Protein AF-A0A934IT32-F1 (afdb_monomer_lite)

InterPro domains:
  IPR048667 Imm-5-like [PF21805] (2-86)

pLDDT: mean 96.26, std 6.14, range [46.22, 98.81]

Structure (mmCIF, N/CA/C/O backbone):
data_AF-A0A934IT32-F1
#
_entry.id   AF-A0A934IT32-F1
#
loop_
_atom_site.group_PDB
_atom_site.id
_atom_site.type_symbol
_atom_site.label_atom_id
_atom_site.label_alt_id
_atom_site.label_comp_id
_atom_site.label_asym_id
_atom_site.label_entity_id
_atom_site.label_seq_id
_atom_site.pdbx_PDB_ins_code
_atom_site.Cartn_x
_atom_site.Cartn_y
_atom_site.Cartn_z
_atom_site.occupancy
_atom_site.B_iso_or_equiv
_atom_site.auth_seq_id
_atom_site.auth_comp_id
_atom_site.auth_asym_id
_atom_site.auth_atom_id
_atom_site.pdbx_PDB_model_num
ATOM 1 N N . MET A 1 1 ? -2.603 -2.731 -13.602 1.00 94.94 1 MET A N 1
ATOM 2 C CA . MET A 1 1 ? -3.110 -2.360 -12.259 1.00 94.94 1 MET A CA 1
ATOM 3 C C . MET A 1 1 ? -4.012 -3.410 -11.607 1.00 94.94 1 MET A C 1
ATOM 5 O O . MET A 1 1 ? -3.760 -3.710 -10.454 1.00 94.94 1 MET A O 1
ATOM 9 N N . ARG A 1 2 ? -5.016 -4.012 -12.273 1.00 97.19 2 ARG A N 1
ATOM 10 C CA . ARG A 1 2 ? -5.975 -4.937 -11.609 1.00 97.19 2 ARG A CA 1
ATOM 11 C C . ARG A 1 2 ? -5.333 -6.125 -10.864 1.00 97.19 2 ARG A C 1
ATOM 13 O O . ARG A 1 2 ? -5.614 -6.308 -9.687 1.00 97.19 2 ARG A O 1
ATOM 20 N N . ARG A 1 3 ? -4.415 -6.876 -11.496 1.00 98.06 3 ARG A N 1
ATOM 21 C CA . ARG A 1 3 ? -3.697 -7.978 -10.812 1.00 98.06 3 ARG A CA 1
ATOM 22 C C . ARG A 1 3 ? -2.866 -7.498 -9.619 1.00 98.06 3 ARG A C 1
ATOM 24 O O . ARG A 1 3 ? -2.854 -8.148 -8.582 1.00 98.06 3 ARG A O 1
ATOM 31 N N . VAL A 1 4 ? -2.235 -6.330 -9.749 1.00 98.25 4 VAL A N 1
ATOM 32 C CA . VAL A 1 4 ? -1.476 -5.698 -8.657 1.00 98.25 4 VAL A CA 1
ATOM 33 C C . VAL A 1 4 ? -2.399 -5.300 -7.506 1.00 98.25 4 VAL A C 1
ATOM 35 O O . VAL A 1 4 ? -2.041 -5.497 -6.355 1.00 98.25 4 VAL A O 1
ATOM 38 N N . ALA A 1 5 ? -3.602 -4.800 -7.797 1.00 98.25 5 ALA A N 1
ATOM 39 C CA . ALA A 1 5 ? -4.588 -4.469 -6.772 1.00 98.25 5 ALA A CA 1
ATOM 40 C C . ALA A 1 5 ? -5.079 -5.716 -6.015 1.00 98.25 5 ALA A C 1
ATOM 42 O O . ALA A 1 5 ? -5.231 -5.655 -4.799 1.00 98.25 5 ALA A O 1
ATOM 43 N N . LEU A 1 6 ? -5.265 -6.856 -6.698 1.00 98.56 6 LEU A N 1
ATOM 44 C CA . LEU A 1 6 ? -5.623 -8.122 -6.043 1.00 98.56 6 LEU A CA 1
ATOM 45 C C . LEU A 1 6 ? -4.523 -8.597 -5.093 1.00 98.56 6 LEU A C 1
ATOM 47 O O . LEU A 1 6 ? -4.798 -8.929 -3.941 1.00 98.56 6 LEU A O 1
ATOM 51 N N . TRP A 1 7 ? -3.285 -8.601 -5.590 1.00 98.50 7 TRP A N 1
ATOM 52 C CA . TRP A 1 7 ? -2.096 -8.940 -4.817 1.00 98.50 7 TRP A CA 1
ATOM 53 C C . TRP A 1 7 ? -1.968 -8.025 -3.591 1.00 98.50 7 TRP A C 1
ATOM 55 O O . TRP A 1 7 ? -1.960 -8.502 -2.459 1.00 98.50 7 TRP A O 1
ATOM 65 N N . ALA A 1 8 ? -2.022 -6.706 -3.793 1.00 98.56 8 ALA A N 1
ATOM 66 C CA . ALA A 1 8 ? -1.988 -5.705 -2.729 1.00 98.56 8 ALA A CA 1
ATOM 67 C C . ALA A 1 8 ? -3.094 -5.915 -1.682 1.00 98.56 8 ALA A C 1
ATOM 69 O O . ALA A 1 8 ? -2.822 -5.857 -0.482 1.00 98.56 8 ALA A O 1
ATOM 70 N N . ALA A 1 9 ? -4.323 -6.211 -2.118 1.00 98.62 9 ALA A N 1
ATOM 71 C CA . ALA A 1 9 ? -5.451 -6.461 -1.226 1.00 98.62 9 ALA A CA 1
ATOM 72 C C . ALA A 1 9 ? -5.224 -7.689 -0.336 1.00 98.62 9 ALA A C 1
ATOM 74 O O . ALA A 1 9 ? -5.620 -7.669 0.829 1.00 98.62 9 ALA A O 1
ATOM 75 N N . GLY A 1 10 ? -4.565 -8.734 -0.848 1.00 98.44 10 GLY A N 1
ATOM 76 C CA . GLY A 1 10 ? -4.188 -9.914 -0.067 1.00 98.44 10 GLY A CA 1
ATOM 77 C C . GLY A 1 10 ? -3.264 -9.584 1.108 1.00 98.44 10 GLY A C 1
ATOM 78 O O . GLY A 1 10 ? -3.454 -10.117 2.200 1.00 98.44 10 GLY A O 1
ATOM 79 N N . TYR A 1 11 ? -2.313 -8.668 0.915 1.00 98.62 11 TYR A N 1
ATOM 80 C CA . TYR A 1 11 ? -1.380 -8.235 1.959 1.00 98.62 11 TYR A CA 1
ATOM 81 C C . TYR A 1 11 ? -1.991 -7.207 2.912 1.00 98.62 11 TYR A C 1
ATOM 83 O O . TYR A 1 11 ? -1.907 -7.370 4.129 1.00 98.62 11 TYR A O 1
ATOM 91 N N . ALA A 1 12 ? -2.669 -6.187 2.384 1.00 98.62 12 ALA A N 1
ATOM 92 C CA . ALA A 1 12 ? -3.312 -5.168 3.206 1.00 98.62 12 ALA A CA 1
ATOM 93 C C . ALA A 1 12 ? -4.414 -5.755 4.106 1.00 98.62 12 ALA A C 1
ATOM 95 O O . ALA A 1 12 ? -4.546 -5.336 5.256 1.00 98.62 12 ALA A O 1
ATOM 96 N N . ALA A 1 13 ? -5.153 -6.768 3.634 1.00 98.62 13 ALA A N 1
ATOM 97 C CA . ALA A 1 13 ? -6.167 -7.456 4.434 1.00 98.62 13 ALA A CA 1
ATOM 98 C C . ALA A 1 13 ? -5.597 -8.081 5.718 1.00 98.62 13 ALA A C 1
ATOM 100 O O . ALA A 1 13 ? -6.255 -8.042 6.755 1.00 98.62 13 ALA A O 1
ATOM 101 N N . ARG A 1 14 ? -4.360 -8.599 5.687 1.00 98.50 14 ARG A N 1
ATOM 102 C CA . ARG A 1 14 ? -3.703 -9.195 6.867 1.00 98.50 14 ARG A CA 1
ATOM 103 C C . ARG A 1 14 ? -3.435 -8.162 7.963 1.00 98.50 14 ARG A C 1
ATOM 105 O O . ARG A 1 14 ? -3.422 -8.511 9.138 1.00 98.50 14 ARG A O 1
ATOM 112 N N . ALA A 1 15 ? -3.245 -6.898 7.586 1.00 98.38 15 ALA A N 1
ATOM 113 C CA . ALA A 1 15 ? -3.005 -5.799 8.514 1.00 98.38 15 ALA A CA 1
ATOM 114 C C . ALA A 1 15 ? -4.298 -5.156 9.052 1.00 98.38 15 ALA A C 1
ATOM 116 O O . ALA A 1 15 ? -4.236 -4.461 10.065 1.00 98.38 15 ALA A O 1
ATOM 117 N N . LEU A 1 16 ? -5.468 -5.393 8.440 1.00 98.44 16 LEU A N 1
ATOM 118 C CA . LEU A 1 16 ? -6.741 -4.797 8.882 1.00 98.44 16 LEU A CA 1
ATOM 119 C C . LEU A 1 16 ? -7.046 -5.017 10.374 1.00 98.44 16 LEU A C 1
ATOM 121 O O . LEU A 1 16 ? -7.373 -4.030 11.037 1.00 98.44 16 LEU A O 1
ATOM 125 N N . PRO A 1 17 ? -6.859 -6.223 10.956 1.00 98.38 17 PRO A N 1
ATOM 126 C CA . PRO A 1 17 ? -7.131 -6.437 12.376 1.00 98.38 17 PRO A CA 1
ATOM 127 C C . PRO A 1 17 ? -6.320 -5.522 13.303 1.00 98.38 17 PRO A C 1
ATOM 129 O O . PRO A 1 17 ? -6.757 -5.244 14.415 1.00 98.38 17 PRO A O 1
ATOM 132 N N . VAL A 1 18 ? -5.144 -5.044 12.874 1.00 98.12 18 VAL A N 1
ATOM 133 C CA . VAL A 1 18 ? -4.323 -4.103 13.655 1.00 98.12 18 VAL A CA 1
ATOM 134 C C . VAL A 1 18 ? -5.049 -2.774 13.840 1.00 98.12 18 VAL A C 1
ATOM 136 O O . VAL A 1 18 ? -5.103 -2.261 14.955 1.00 98.12 18 VAL A O 1
ATOM 139 N N . PHE A 1 19 ? -5.642 -2.245 12.768 1.00 98.31 19 PHE A N 1
ATOM 140 C CA . PHE A 1 19 ? -6.422 -1.012 12.825 1.00 98.31 19 PHE A CA 1
ATOM 141 C C . PHE A 1 19 ? -7.772 -1.228 13.522 1.00 98.31 19 PHE A C 1
ATOM 143 O O . PHE A 1 19 ? -8.149 -0.460 14.405 1.00 98.31 19 PHE A O 1
ATOM 150 N N . GLU A 1 20 ? -8.487 -2.297 13.166 1.00 97.56 20 GLU A N 1
ATOM 151 C CA . GLU A 1 20 ? -9.854 -2.554 13.638 1.00 97.56 20 GLU A CA 1
ATOM 152 C C . GLU A 1 20 ? -9.937 -2.789 15.152 1.00 97.56 20 GLU A C 1
ATOM 154 O O . GLU A 1 20 ? -10.936 -2.431 15.769 1.00 97.56 20 GLU A O 1
ATOM 159 N N . ARG A 1 21 ? -8.879 -3.316 15.785 1.00 96.19 21 ARG A N 1
ATOM 160 C CA . ARG A 1 21 ? -8.814 -3.423 17.254 1.00 96.19 21 ARG A CA 1
ATOM 161 C C . ARG A 1 21 ? -8.818 -2.067 17.960 1.00 96.19 21 ARG A C 1
ATOM 163 O O . ARG A 1 21 ? -9.294 -1.980 19.085 1.00 96.19 21 ARG A O 1
ATOM 170 N N . GLN A 1 22 ? -8.276 -1.031 17.326 1.00 94.06 22 GLN A N 1
ATOM 171 C CA . GLN A 1 22 ? -8.177 0.313 17.906 1.00 94.06 22 GLN A CA 1
ATOM 172 C C . GLN A 1 22 ? -9.341 1.214 17.489 1.00 94.06 22 GLN A C 1
ATOM 174 O O . GLN A 1 22 ? -9.751 2.089 18.248 1.00 94.06 22 GLN A O 1
ATOM 179 N N . HIS A 1 23 ? -9.889 0.983 16.295 1.00 93.62 23 HIS A N 1
ATOM 180 C CA . HIS A 1 23 ? -10.990 1.755 15.721 1.00 93.62 23 HIS A CA 1
ATOM 181 C C . HIS A 1 23 ? -12.071 0.846 15.123 1.00 93.62 23 HIS A C 1
ATOM 183 O O . HIS A 1 23 ? -12.312 0.892 13.916 1.00 93.62 23 HIS A O 1
ATOM 189 N N . PRO A 1 24 ? -12.773 0.043 15.939 1.00 93.19 24 PRO A N 1
ATOM 190 C CA . PRO A 1 24 ? -13.761 -0.912 15.431 1.00 93.19 24 PRO A CA 1
ATOM 191 C C . PRO A 1 24 ? -14.943 -0.247 14.704 1.00 93.19 24 PRO A C 1
ATOM 193 O O . PRO A 1 24 ? -15.616 -0.895 13.909 1.00 93.19 24 PRO A O 1
ATOM 196 N N . GLY A 1 25 ? -15.200 1.041 14.965 1.00 94.88 25 GLY A N 1
ATOM 197 C CA . GLY A 1 25 ? -16.273 1.817 14.336 1.00 94.88 25 GLY A CA 1
ATOM 198 C C . GLY A 1 25 ? -15.884 2.587 13.069 1.00 94.88 25 GLY A C 1
ATOM 199 O O . GLY A 1 25 ? -16.751 3.239 12.494 1.00 94.88 25 GLY A O 1
ATOM 200 N N . ASP A 1 26 ? -14.616 2.563 12.639 1.00 97.19 26 ASP A N 1
ATOM 201 C CA . ASP A 1 26 ? -14.182 3.225 11.399 1.00 97.19 26 ASP A CA 1
ATOM 202 C C . ASP A 1 26 ? -13.968 2.176 10.291 1.00 97.19 26 ASP A C 1
ATOM 204 O O . ASP A 1 26 ? -12.953 1.473 10.298 1.00 97.19 26 ASP A O 1
ATOM 208 N N . PRO A 1 27 ? -14.898 2.048 9.323 1.00 97.50 27 PRO A N 1
ATOM 209 C CA . PRO A 1 27 ? -14.790 1.052 8.2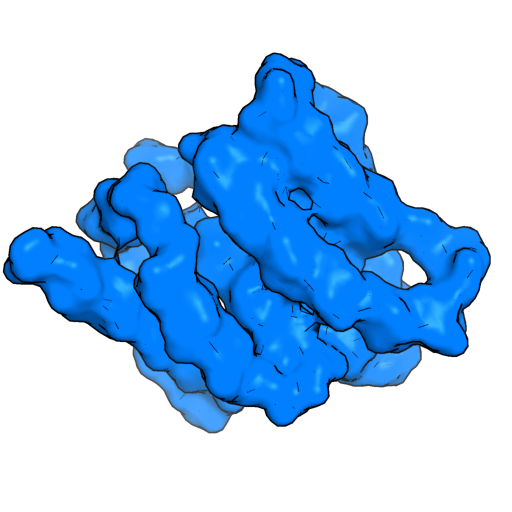61 1.00 97.50 27 PRO A CA 1
ATOM 210 C C . PRO A 1 27 ? -13.797 1.453 7.160 1.00 97.50 27 PRO A C 1
ATOM 212 O O . PRO A 1 27 ? -13.512 0.642 6.281 1.00 97.50 27 PRO A O 1
ATOM 215 N N . GLY A 1 28 ? -13.239 2.672 7.190 1.00 98.12 28 GLY A N 1
ATOM 216 C CA . GLY A 1 28 ? -12.482 3.259 6.083 1.00 98.12 28 GLY A CA 1
ATOM 217 C C . GLY A 1 28 ? -11.383 2.355 5.504 1.00 98.12 28 GLY A C 1
ATOM 218 O O . GLY A 1 28 ? -11.347 2.167 4.286 1.00 98.12 28 GLY A O 1
ATOM 219 N N . PRO A 1 29 ? -10.493 1.761 6.323 1.00 98.62 29 PRO A N 1
ATOM 220 C CA . PRO A 1 29 ? -9.486 0.823 5.827 1.00 98.62 29 PRO A CA 1
ATOM 221 C C . PRO A 1 29 ? -10.077 -0.451 5.211 1.00 98.62 29 PRO A C 1
ATOM 223 O O . PRO A 1 29 ? -9.631 -0.873 4.143 1.00 98.62 29 PRO A O 1
ATOM 226 N N . ARG A 1 30 ? -11.100 -1.050 5.830 1.00 98.69 30 ARG A N 1
ATOM 227 C CA . ARG A 1 30 ? -11.755 -2.252 5.293 1.00 98.69 30 ARG A CA 1
ATOM 228 C C . ARG A 1 30 ? -12.418 -1.958 3.947 1.00 98.69 30 ARG A C 1
ATOM 230 O O . ARG A 1 30 ? -12.230 -2.718 2.997 1.00 98.69 30 ARG A O 1
ATOM 237 N N . ASP A 1 31 ? -13.101 -0.823 3.844 1.00 98.62 31 ASP A N 1
ATOM 238 C CA . ASP A 1 31 ? -13.752 -0.368 2.617 1.00 98.62 31 ASP A CA 1
ATOM 239 C C . ASP A 1 31 ? -12.736 -0.101 1.500 1.00 98.62 31 ASP A C 1
ATOM 241 O O . ASP A 1 31 ? -12.986 -0.436 0.344 1.00 98.62 31 ASP A O 1
ATOM 245 N N . ALA A 1 32 ? -11.557 0.447 1.818 1.00 98.75 32 ALA A N 1
ATOM 246 C CA . ALA A 1 32 ? -10.494 0.652 0.832 1.00 98.75 32 ALA A CA 1
ATOM 247 C C . ALA A 1 32 ? -9.927 -0.667 0.286 1.00 98.75 32 ALA A C 1
ATOM 249 O O . ALA A 1 32 ? -9.722 -0.787 -0.925 1.00 98.75 32 ALA A O 1
ATOM 250 N N . VAL A 1 33 ? -9.717 -1.673 1.144 1.00 98.81 33 VAL A N 1
ATOM 251 C CA . VAL A 1 33 ? -9.298 -3.015 0.702 1.00 98.81 33 VAL A CA 1
ATOM 252 C C . VAL A 1 33 ? -10.386 -3.663 -0.158 1.00 98.81 33 VAL A C 1
ATOM 254 O O . VAL A 1 33 ? -10.081 -4.202 -1.224 1.00 98.81 33 VAL A O 1
ATOM 257 N N . ALA A 1 34 ? -11.652 -3.572 0.259 1.00 98.62 34 ALA A N 1
ATOM 258 C CA . ALA A 1 34 ? -12.785 -4.102 -0.496 1.00 98.62 34 ALA A CA 1
ATOM 259 C C . ALA A 1 34 ? -12.932 -3.422 -1.867 1.00 98.62 34 ALA A C 1
ATOM 261 O O . ALA A 1 34 ? -13.079 -4.103 -2.880 1.00 98.62 34 ALA A O 1
ATOM 262 N N . ALA A 1 35 ? -12.806 -2.096 -1.931 1.00 98.50 35 ALA A N 1
ATOM 263 C CA . ALA A 1 35 ? -12.853 -1.346 -3.182 1.00 98.50 35 ALA A CA 1
ATOM 264 C C . ALA A 1 35 ? -11.683 -1.705 -4.113 1.00 98.50 35 ALA A C 1
ATOM 266 O O . ALA A 1 35 ? -11.876 -1.865 -5.318 1.00 98.50 35 ALA A O 1
ATOM 267 N N . GLY A 1 36 ? -10.476 -1.889 -3.568 1.00 98.25 36 GLY A N 1
ATOM 268 C CA . GLY A 1 36 ? -9.323 -2.368 -4.332 1.00 98.25 36 GLY A CA 1
ATOM 269 C C . GLY A 1 36 ? -9.532 -3.772 -4.909 1.00 98.25 36 GLY A C 1
ATOM 270 O O . GLY A 1 36 ? -9.200 -4.012 -6.071 1.00 98.25 36 GLY A O 1
ATOM 271 N N . ARG A 1 37 ? -10.152 -4.679 -4.142 1.00 98.31 37 ARG A N 1
ATOM 272 C CA . ARG A 1 37 ? -10.545 -6.015 -4.614 1.00 98.31 37 ARG A CA 1
ATOM 273 C C . ARG A 1 37 ? -11.622 -5.948 -5.700 1.00 98.31 37 ARG A C 1
ATOM 275 O O . ARG A 1 37 ? -11.443 -6.559 -6.746 1.00 98.31 37 ARG A O 1
ATOM 282 N N . ALA A 1 38 ? -12.664 -5.141 -5.519 1.00 98.38 38 ALA A N 1
ATOM 283 C CA . ALA A 1 38 ? -13.689 -4.937 -6.543 1.00 98.38 38 ALA A CA 1
ATOM 284 C C . ALA A 1 38 ? -13.082 -4.381 -7.845 1.00 98.38 38 ALA A C 1
ATOM 286 O O . ALA A 1 38 ? -13.404 -4.834 -8.946 1.00 98.38 38 ALA A O 1
ATOM 287 N N . PHE A 1 39 ? -12.135 -3.440 -7.739 1.00 98.38 39 PHE A N 1
ATOM 288 C CA . PHE A 1 39 ? -11.356 -2.985 -8.889 1.00 98.38 39 PHE A CA 1
ATOM 289 C C . PHE A 1 39 ? -10.501 -4.109 -9.487 1.00 98.38 39 PHE A C 1
ATOM 291 O O . PHE A 1 39 ? -10.345 -4.172 -10.700 1.00 98.38 39 PHE A O 1
ATOM 298 N N . ALA A 1 40 ? -9.949 -5.033 -8.712 1.00 97.94 40 ALA A N 1
ATOM 299 C CA . ALA A 1 40 ? -9.277 -6.182 -9.307 1.00 97.94 40 ALA A CA 1
ATOM 300 C C . ALA A 1 40 ? -10.237 -7.087 -10.106 1.00 97.94 40 ALA A C 1
ATOM 302 O O . ALA A 1 40 ? -9.858 -7.589 -11.163 1.00 97.94 40 ALA A O 1
ATOM 303 N N . GLU A 1 41 ? -11.476 -7.225 -9.636 1.00 97.50 41 GLU A N 1
ATOM 304 C CA . GLU A 1 41 ? -12.513 -8.120 -10.172 1.00 97.50 41 GLU A CA 1
ATOM 305 C C . GLU A 1 41 ? -13.303 -7.543 -11.359 1.00 97.50 41 GLU A C 1
ATOM 307 O O . GLU A 1 41 ? -14.106 -8.243 -11.966 1.00 97.50 41 GLU A O 1
ATOM 312 N N . GLY A 1 42 ? -13.056 -6.288 -11.745 1.00 96.69 42 GLY A N 1
ATOM 313 C CA . GLY A 1 42 ? -13.632 -5.702 -12.962 1.00 96.69 42 GLY A CA 1
ATOM 314 C C . GLY A 1 42 ? -14.346 -4.372 -12.758 1.00 96.69 42 GLY A C 1
ATOM 315 O O . GLY A 1 42 ? -14.594 -3.679 -13.747 1.00 96.69 42 GLY A O 1
ATOM 316 N N . ALA A 1 43 ? -14.581 -3.950 -11.511 1.00 96.75 43 ALA A N 1
ATOM 317 C CA . ALA A 1 43 ? -15.226 -2.671 -11.222 1.00 96.75 43 ALA A CA 1
ATOM 318 C C . ALA A 1 43 ? -14.472 -1.491 -11.858 1.00 96.75 43 ALA A C 1
ATOM 320 O O . ALA A 1 43 ? -13.253 -1.530 -12.077 1.00 96.75 43 ALA A O 1
ATOM 321 N N . THR A 1 44 ? -15.204 -0.435 -12.193 1.00 94.94 44 THR A N 1
ATOM 322 C CA . THR A 1 44 ? -14.650 0.765 -12.819 1.00 94.94 44 THR A CA 1
ATOM 323 C C . THR A 1 44 ? -13.700 1.508 -11.884 1.00 94.94 44 THR A C 1
ATOM 325 O O . THR A 1 44 ? -13.893 1.563 -10.673 1.00 94.94 44 THR A O 1
ATOM 328 N N . ARG A 1 45 ? -12.654 2.124 -12.450 1.00 95.81 45 ARG A N 1
ATOM 329 C CA . ARG A 1 45 ? -11.836 3.100 -11.719 1.00 95.81 45 ARG A CA 1
ATOM 330 C C . ARG A 1 45 ? -12.629 4.399 -11.608 1.00 95.81 45 ARG A C 1
ATOM 332 O O . ARG A 1 45 ? -12.562 5.233 -12.510 1.00 95.81 45 ARG A O 1
ATOM 339 N N . ASP A 1 46 ? -13.379 4.550 -10.526 1.00 94.69 46 ASP A N 1
ATOM 340 C CA . ASP A 1 46 ? -14.334 5.641 -10.353 1.00 94.69 46 ASP A CA 1
ATOM 341 C C . ASP A 1 46 ? -14.188 6.391 -9.017 1.00 94.69 46 ASP A C 1
ATOM 343 O O . ASP A 1 46 ? -13.276 6.173 -8.209 1.00 94.69 46 ASP A O 1
ATOM 347 N N . LYS A 1 47 ? -15.119 7.325 -8.795 1.00 94.56 47 LYS A N 1
ATOM 348 C CA . LYS A 1 47 ? -15.183 8.142 -7.585 1.00 94.56 47 LYS A CA 1
ATOM 349 C C . LYS A 1 47 ? -15.326 7.297 -6.316 1.00 94.56 47 LYS A C 1
ATOM 351 O O . LYS A 1 47 ? -14.773 7.704 -5.299 1.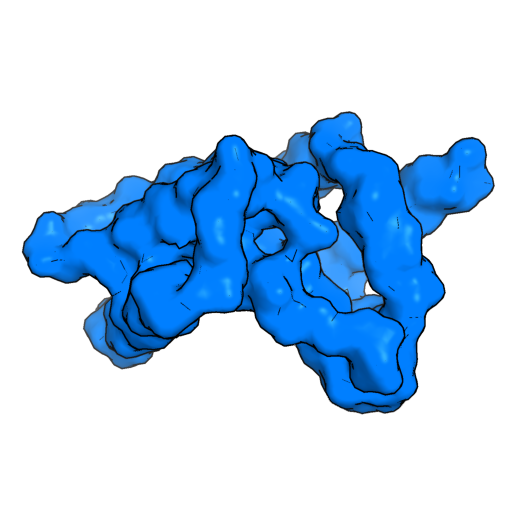00 94.56 47 LYS A O 1
ATOM 356 N N . ALA A 1 48 ? -16.018 6.157 -6.347 1.00 94.50 48 ALA A N 1
ATOM 357 C CA . ALA A 1 48 ? -16.200 5.321 -5.163 1.00 94.50 48 ALA A CA 1
ATOM 358 C C . ALA A 1 48 ? -14.858 4.741 -4.699 1.00 94.50 48 ALA A C 1
ATOM 360 O O . ALA A 1 48 ? -14.516 4.859 -3.522 1.00 94.50 48 ALA A O 1
ATOM 361 N N . LEU A 1 49 ? -14.039 4.248 -5.635 1.00 97.00 49 LEU A N 1
ATOM 362 C CA . LEU A 1 49 ? -12.681 3.785 -5.333 1.00 97.00 49 LEU A CA 1
ATOM 363 C C . LEU A 1 49 ? -11.815 4.903 -4.730 1.00 97.00 49 LEU A C 1
ATOM 365 O O . LEU A 1 49 ? -11.107 4.690 -3.744 1.00 97.00 49 LEU A O 1
ATOM 369 N N . ARG A 1 50 ? -11.892 6.119 -5.291 1.00 96.75 50 ARG A N 1
ATOM 370 C CA . ARG A 1 50 ? -11.153 7.279 -4.761 1.00 96.75 50 ARG A CA 1
ATOM 371 C C . ARG A 1 50 ? -11.634 7.675 -3.364 1.00 96.75 50 ARG A C 1
ATOM 373 O O . ARG A 1 50 ? -10.817 7.989 -2.500 1.00 96.75 50 ARG A O 1
ATOM 380 N N . THR A 1 51 ? -12.944 7.658 -3.137 1.00 98.00 51 THR A N 1
ATOM 381 C CA . THR A 1 51 ? -13.546 7.958 -1.835 1.00 98.00 51 THR A CA 1
ATOM 382 C C . THR A 1 51 ? -13.105 6.947 -0.781 1.00 98.00 51 THR A C 1
ATOM 384 O O . THR A 1 51 ? -12.742 7.364 0.318 1.00 98.00 51 THR A O 1
ATOM 387 N N . ALA A 1 52 ? -13.059 5.653 -1.111 1.00 98.25 52 ALA A N 1
ATOM 388 C CA . ALA A 1 52 ? -12.585 4.615 -0.198 1.00 98.25 52 ALA A CA 1
ATOM 389 C C . ALA A 1 52 ? -11.104 4.818 0.171 1.00 98.25 52 ALA A C 1
ATOM 391 O O . ALA A 1 52 ? -10.757 4.836 1.352 1.00 98.25 52 ALA A O 1
ATOM 392 N N . ALA A 1 53 ? -10.242 5.100 -0.816 1.00 97.94 53 ALA A N 1
ATOM 393 C CA . ALA A 1 53 ? -8.842 5.450 -0.558 1.00 97.94 53 ALA A CA 1
ATOM 394 C C . ALA A 1 53 ? -8.725 6.650 0.402 1.00 97.94 53 ALA A C 1
ATOM 396 O O . ALA A 1 53 ? -7.970 6.616 1.372 1.00 97.94 53 ALA A O 1
ATOM 397 N N . TRP A 1 54 ? -9.514 7.704 0.177 1.00 98.25 54 TRP A N 1
ATOM 398 C CA . TRP A 1 54 ? -9.496 8.894 1.029 1.00 98.25 54 TRP A CA 1
ATOM 399 C C . TRP A 1 54 ? -10.040 8.638 2.440 1.00 98.25 54 TRP A C 1
ATOM 401 O O . TRP A 1 54 ? -9.549 9.220 3.408 1.00 98.25 54 TRP A O 1
ATOM 411 N N . ALA A 1 55 ? -11.039 7.766 2.588 1.00 98.44 55 ALA A N 1
ATOM 412 C CA . ALA A 1 55 ? -11.528 7.332 3.892 1.00 98.44 55 ALA A CA 1
ATOM 413 C C . ALA A 1 55 ? -10.416 6.635 4.690 1.00 98.44 55 ALA A C 1
ATOM 415 O O . ALA A 1 55 ? -10.132 7.059 5.810 1.00 98.44 55 ALA A O 1
ATOM 416 N N . ALA A 1 56 ? -9.706 5.677 4.086 1.00 98.56 56 ALA A N 1
ATOM 417 C CA . ALA A 1 56 ? -8.553 5.028 4.711 1.00 98.56 56 ALA A CA 1
ATOM 418 C C . ALA A 1 56 ? -7.406 6.010 5.020 1.00 98.56 56 ALA A C 1
ATOM 420 O O . ALA A 1 56 ? -6.771 5.910 6.069 1.00 98.56 56 ALA A O 1
ATOM 421 N N . HIS A 1 57 ? -7.166 7.007 4.161 1.00 98.50 57 HIS A N 1
ATOM 422 C CA . HIS A 1 57 ? -6.181 8.059 4.433 1.00 98.50 57 HIS A CA 1
ATOM 423 C C . HIS A 1 57 ? -6.535 8.876 5.686 1.00 98.50 57 HIS A C 1
ATOM 425 O O . HIS A 1 57 ? -5.690 9.093 6.556 1.00 98.50 57 HIS A O 1
ATOM 431 N N . LYS A 1 58 ? -7.800 9.298 5.812 1.00 98.50 58 LYS A N 1
ATOM 432 C CA . LYS A 1 58 ? -8.289 10.012 7.002 1.00 98.50 58 LYS A CA 1
ATOM 433 C C . LYS A 1 58 ? -8.216 9.138 8.253 1.00 98.50 58 LYS A C 1
ATOM 435 O O . LYS A 1 58 ? -7.799 9.630 9.298 1.00 98.50 58 LYS A O 1
ATOM 440 N N . ALA A 1 59 ? -8.573 7.862 8.135 1.00 98.25 59 ALA A N 1
ATOM 441 C CA . ALA A 1 59 ? -8.462 6.880 9.208 1.00 98.25 59 ALA A CA 1
ATOM 442 C C . ALA A 1 59 ? -7.006 6.747 9.694 1.00 98.25 59 ALA A C 1
ATOM 444 O O . ALA A 1 59 ? -6.739 6.838 10.890 1.00 98.25 59 ALA A O 1
ATOM 445 N N . ALA A 1 60 ? -6.036 6.681 8.773 1.00 98.19 60 ALA A N 1
ATOM 446 C CA . ALA A 1 60 ? -4.612 6.689 9.113 1.00 98.19 60 ALA A CA 1
ATOM 447 C C . ALA A 1 60 ? -4.185 7.962 9.864 1.00 98.19 60 ALA A C 1
ATOM 449 O O . ALA A 1 60 ? -3.321 7.906 10.737 1.00 98.19 60 ALA A O 1
ATOM 450 N N . GLY A 1 61 ? -4.772 9.116 9.534 1.00 96.94 61 GLY A N 1
ATOM 451 C CA . GLY A 1 61 ? -4.529 10.383 10.229 1.00 96.94 61 GLY A CA 1
ATOM 452 C C . GLY A 1 61 ? -5.082 10.431 11.657 1.00 96.94 61 GLY A C 1
ATOM 453 O O . GLY A 1 61 ? -4.528 11.144 12.487 1.00 96.94 61 GLY A O 1
ATOM 454 N N . ARG A 1 62 ? -6.139 9.661 11.944 1.00 94.12 62 ARG A N 1
ATOM 455 C CA . ARG A 1 62 ? -6.804 9.581 13.257 1.00 94.12 62 ARG A CA 1
ATOM 456 C C . ARG A 1 62 ? -6.262 8.468 14.158 1.00 94.12 62 ARG A C 1
ATOM 458 O O . ARG A 1 62 ? -6.557 8.478 15.348 1.00 94.12 62 ARG A O 1
ATOM 465 N N . ALA A 1 63 ? -5.493 7.534 13.599 1.00 94.25 63 ALA A N 1
ATOM 466 C CA . ALA A 1 63 ? -4.904 6.428 14.342 1.00 94.25 63 ALA A CA 1
ATOM 467 C C . ALA A 1 63 ? -3.949 6.928 15.452 1.00 94.25 63 ALA A C 1
ATOM 469 O O . ALA A 1 63 ? -3.044 7.717 15.142 1.00 94.25 63 ALA A O 1
ATOM 470 N N . PRO A 1 64 ? -4.116 6.481 16.716 1.00 84.44 64 PRO A N 1
ATOM 471 C CA . PRO A 1 64 ? -3.347 6.958 17.862 1.00 84.44 64 PRO A CA 1
ATOM 472 C C . PRO A 1 64 ? -1.931 6.381 17.891 1.00 84.44 64 PRO A C 1
ATOM 474 O O . PRO A 1 64 ? -1.039 7.015 18.449 1.00 84.44 64 PRO A O 1
ATOM 477 N N . ASP A 1 65 ? -1.700 5.223 17.263 1.00 94.31 65 ASP A N 1
ATOM 478 C CA . ASP A 1 65 ? -0.375 4.619 17.161 1.00 94.31 65 ASP A CA 1
ATOM 479 C C . ASP A 1 65 ? 0.094 4.355 15.727 1.00 94.31 65 ASP A C 1
ATOM 481 O O . ASP A 1 65 ? -0.638 4.463 14.734 1.00 94.31 65 ASP A O 1
ATOM 485 N N . ALA A 1 66 ? 1.389 4.054 15.627 1.00 96.62 66 ALA A N 1
ATOM 486 C CA . ALA A 1 66 ? 2.064 3.839 14.361 1.00 96.62 66 ALA A CA 1
ATOM 487 C C . ALA A 1 66 ? 1.556 2.589 13.628 1.00 96.62 66 ALA A C 1
ATOM 489 O O . ALA A 1 66 ? 1.417 2.632 12.407 1.00 96.62 66 ALA A O 1
ATOM 490 N N . LEU A 1 67 ? 1.243 1.501 14.339 1.00 97.81 67 LEU A N 1
ATOM 491 C CA . LEU A 1 67 ? 0.858 0.230 13.723 1.00 97.81 67 LEU A CA 1
ATOM 492 C C . LEU A 1 67 ? -0.514 0.341 13.050 1.00 97.81 67 LEU A C 1
ATOM 494 O O . LEU A 1 67 ? -0.653 -0.018 11.879 1.00 97.81 67 LEU A O 1
ATOM 498 N N . ALA A 1 68 ? -1.501 0.935 13.727 1.00 98.00 68 ALA A N 1
ATOM 499 C CA . ALA A 1 68 ? -2.803 1.230 13.132 1.00 98.00 68 ALA A CA 1
ATOM 500 C C . ALA A 1 68 ? -2.677 2.214 11.959 1.00 98.00 68 ALA A C 1
ATOM 502 O O . ALA A 1 68 ? -3.270 2.002 10.896 1.00 98.00 68 ALA A O 1
ATOM 503 N N . LYS A 1 69 ? -1.841 3.253 12.091 1.00 98.56 69 LYS A N 1
ATOM 504 C CA . LYS A 1 69 ? -1.560 4.190 10.991 1.00 98.56 69 LYS A CA 1
ATOM 505 C C . LYS A 1 69 ? -0.968 3.481 9.770 1.00 98.56 69 LYS A C 1
ATOM 507 O O . LYS A 1 69 ? -1.328 3.811 8.638 1.00 98.56 69 LYS A O 1
ATOM 512 N N . HIS A 1 70 ? -0.071 2.517 9.969 1.00 98.69 70 HIS A N 1
ATOM 513 C CA . HIS A 1 70 ? 0.501 1.717 8.890 1.00 98.69 70 HIS A CA 1
ATOM 514 C C . HIS A 1 70 ? -0.543 0.790 8.254 1.00 98.69 70 HIS A C 1
ATOM 516 O O . HIS A 1 70 ? -0.667 0.796 7.031 1.00 98.69 70 HIS A O 1
ATOM 522 N N . ALA A 1 71 ? -1.374 0.103 9.040 1.00 98.69 71 ALA A N 1
ATOM 523 C CA . ALA A 1 71 ? -2.454 -0.737 8.515 1.00 98.69 71 ALA A CA 1
ATOM 524 C C . ALA A 1 71 ? -3.435 0.060 7.633 1.00 98.69 71 ALA A C 1
ATOM 526 O O . ALA A 1 71 ? -3.744 -0.340 6.509 1.00 98.69 71 ALA A O 1
ATOM 527 N N . ALA A 1 72 ? -3.853 1.244 8.087 1.00 98.69 72 ALA A N 1
ATOM 528 C CA . ALA A 1 72 ? -4.718 2.124 7.305 1.00 98.69 72 ALA A CA 1
ATOM 529 C C . ALA A 1 72 ? -4.036 2.650 6.025 1.00 98.69 72 ALA A C 1
ATOM 531 O O . ALA A 1 72 ? -4.685 2.778 4.986 1.00 98.69 72 ALA A O 1
ATOM 532 N N . ARG A 1 73 ? -2.718 2.902 6.047 1.00 98.81 73 ARG A N 1
ATOM 533 C CA . ARG A 1 73 ? -1.947 3.262 4.841 1.00 98.81 73 ARG A CA 1
ATOM 534 C C . ARG A 1 73 ? -1.818 2.107 3.849 1.00 98.81 73 ARG A C 1
ATOM 536 O O . ARG A 1 73 ? -1.925 2.355 2.651 1.00 98.81 73 ARG A O 1
ATOM 543 N N . ALA A 1 74 ? -1.637 0.874 4.320 1.00 98.81 74 ALA A N 1
ATOM 544 C CA . ALA A 1 74 ? -1.630 -0.313 3.464 1.00 98.81 74 ALA A CA 1
ATOM 545 C C . ALA A 1 74 ? -2.965 -0.460 2.711 1.00 98.81 74 ALA A C 1
ATOM 547 O O . ALA A 1 74 ? -2.995 -0.626 1.487 1.00 98.81 74 ALA A O 1
ATOM 548 N N . ALA A 1 75 ? -4.075 -0.298 3.435 1.00 98.81 75 ALA A N 1
ATOM 549 C CA . ALA A 1 75 ? -5.419 -0.294 2.871 1.00 98.81 75 ALA A CA 1
ATOM 550 C C . ALA A 1 75 ? -5.637 0.847 1.862 1.00 98.81 75 ALA A C 1
ATOM 552 O O . ALA A 1 75 ? -6.082 0.607 0.740 1.00 98.81 75 ALA A O 1
ATOM 553 N N . MET A 1 76 ? -5.262 2.079 2.224 1.00 98.69 76 MET A N 1
ATOM 554 C CA . MET A 1 76 ? -5.332 3.244 1.334 1.00 98.69 76 MET A CA 1
ATOM 555 C C . MET A 1 76 ? -4.610 2.979 0.008 1.00 98.69 76 MET A C 1
ATOM 557 O O . MET A 1 76 ? -5.161 3.242 -1.062 1.00 98.69 76 MET A O 1
ATOM 561 N N . LEU A 1 77 ? -3.381 2.459 0.071 1.00 98.56 77 LEU A N 1
ATOM 562 C CA . LEU A 1 77 ? -2.555 2.255 -1.118 1.00 98.56 77 LEU A CA 1
ATOM 563 C C . LEU A 1 77 ? -3.087 1.140 -2.010 1.00 98.56 77 LEU A C 1
ATOM 565 O O . LEU A 1 77 ? -2.957 1.246 -3.222 1.00 98.56 77 LEU A O 1
ATOM 569 N N . THR A 1 78 ? -3.768 0.141 -1.445 1.00 98.44 78 THR A N 1
ATOM 570 C CA . THR A 1 78 ? -4.445 -0.906 -2.226 1.00 98.44 78 THR A CA 1
ATOM 571 C C . THR A 1 78 ? -5.450 -0.306 -3.214 1.00 98.44 78 THR A C 1
ATOM 573 O O . THR A 1 78 ? -5.460 -0.672 -4.388 1.00 98.44 78 THR A O 1
ATOM 576 N N . ALA A 1 79 ? -6.249 0.673 -2.777 1.00 96.38 79 ALA A N 1
ATOM 577 C CA . ALA A 1 79 ? -7.142 1.416 -3.666 1.00 96.38 79 ALA A CA 1
ATOM 578 C C . ALA A 1 79 ? -6.378 2.402 -4.577 1.00 96.38 79 ALA A C 1
ATOM 580 O O . ALA A 1 79 ? -6.782 2.643 -5.718 1.00 96.38 79 ALA A O 1
ATOM 581 N N . ALA A 1 80 ? -5.255 2.949 -4.100 1.00 94.75 80 ALA A N 1
ATOM 582 C CA . ALA A 1 80 ? -4.425 3.888 -4.852 1.00 94.75 80 ALA A CA 1
ATOM 583 C C . ALA A 1 80 ? -3.681 3.255 -6.045 1.00 94.75 80 ALA A C 1
ATOM 585 O O . ALA A 1 80 ? -3.379 3.979 -6.990 1.00 94.75 80 ALA A O 1
ATOM 586 N N . VAL A 1 81 ? -3.454 1.931 -6.066 1.00 96.88 81 VAL A N 1
ATOM 587 C CA . VAL A 1 81 ? -2.821 1.211 -7.199 1.00 96.88 81 VAL A CA 1
ATOM 588 C C . VAL A 1 81 ? -3.493 1.539 -8.541 1.00 96.88 81 VAL A C 1
ATOM 590 O O . VAL A 1 81 ? -2.836 1.633 -9.576 1.00 96.88 81 VAL A O 1
ATOM 593 N N . ALA A 1 82 ? -4.815 1.741 -8.561 1.00 96.88 82 ALA A N 1
ATOM 594 C CA . ALA A 1 82 ? -5.549 2.088 -9.783 1.00 96.88 82 ALA A CA 1
ATOM 595 C C . ALA A 1 82 ? -5.190 3.475 -10.358 1.00 96.88 82 ALA A C 1
ATOM 597 O O . ALA A 1 82 ? -5.511 3.773 -11.514 1.00 96.88 82 ALA A O 1
ATOM 598 N N . TYR A 1 83 ? -4.548 4.316 -9.550 1.00 95.88 83 TYR A N 1
ATOM 599 C CA . TYR A 1 83 ? -4.155 5.687 -9.857 1.00 95.88 83 TYR A CA 1
ATOM 600 C C . TYR A 1 83 ? -2.641 5.842 -10.038 1.00 95.88 83 TYR A C 1
ATOM 602 O O . TYR A 1 83 ? -2.150 6.966 -10.068 1.00 95.88 83 TYR A O 1
ATOM 610 N N . THR A 1 84 ? -1.894 4.743 -10.172 1.00 96.88 84 THR A N 1
ATOM 611 C CA . THR A 1 84 ? -0.487 4.815 -10.571 1.00 96.88 84 THR A CA 1
ATOM 612 C C . THR A 1 84 ? -0.375 5.368 -11.995 1.00 96.88 84 THR A C 1
ATOM 614 O O . THR A 1 84 ? -0.928 4.801 -12.940 1.00 96.88 84 THR A O 1
ATOM 617 N N . HIS A 1 85 ? 0.350 6.475 -12.131 1.00 96.31 85 HIS A N 1
ATOM 618 C CA . HIS A 1 85 ? 0.601 7.186 -13.381 1.00 96.31 85 HIS A CA 1
ATOM 619 C C . HIS A 1 85 ? 1.848 6.630 -14.070 1.00 96.31 85 HIS A C 1
ATOM 621 O O . HIS A 1 85 ? 2.960 6.821 -13.591 1.00 96.31 85 HIS A O 1
ATOM 627 N N . THR A 1 86 ? 1.673 5.920 -15.184 1.00 95.94 86 THR A N 1
ATOM 628 C CA . THR A 1 86 ? 2.783 5.313 -15.947 1.00 95.94 86 THR A CA 1
ATOM 629 C C . THR A 1 86 ? 3.457 6.280 -16.919 1.00 95.94 86 THR A C 1
ATOM 631 O O . THR A 1 86 ? 4.373 5.887 -17.626 1.00 95.94 86 THR A O 1
ATOM 634 N N . ASP A 1 87 ? 2.978 7.517 -16.980 1.00 96.19 87 ASP A N 1
ATOM 635 C CA . ASP A 1 87 ? 3.550 8.656 -17.698 1.00 96.19 87 ASP A CA 1
ATOM 636 C C . ASP A 1 87 ? 4.486 9.499 -16.814 1.00 96.19 87 ASP A C 1
ATOM 638 O O . ASP A 1 87 ? 5.320 10.240 -17.321 1.00 96.19 87 ASP A O 1
ATOM 642 N N . LEU A 1 88 ? 4.390 9.356 -15.487 1.00 95.69 88 LEU A N 1
ATOM 643 C CA . LEU A 1 88 ? 5.243 10.040 -14.513 1.00 95.69 88 LEU A CA 1
ATOM 644 C C . LEU A 1 88 ? 6.388 9.121 -14.077 1.00 95.69 88 LEU A C 1
ATOM 646 O O . LEU A 1 88 ? 6.393 8.610 -12.959 1.00 95.69 88 LEU A O 1
ATOM 650 N N . THR A 1 89 ? 7.330 8.864 -14.982 1.00 96.06 89 THR A N 1
ATOM 651 C CA . THR A 1 89 ? 8.369 7.831 -14.820 1.00 96.06 89 THR A CA 1
ATOM 652 C C . THR A 1 89 ? 9.711 8.344 -14.311 1.00 96.06 89 THR A C 1
ATOM 654 O O . THR A 1 89 ? 10.605 7.547 -14.052 1.00 96.06 89 THR A O 1
ATOM 657 N N . GLU A 1 90 ? 9.880 9.653 -14.145 1.00 95.38 90 GLU A N 1
ATOM 658 C CA . GLU A 1 90 ? 11.180 10.256 -13.841 1.00 95.38 90 GLU A CA 1
ATOM 659 C C . GLU A 1 90 ? 11.232 10.887 -12.444 1.00 95.38 90 GLU A C 1
ATOM 661 O O . GLU A 1 90 ? 10.217 11.303 -11.876 1.00 95.38 90 GLU A O 1
ATOM 666 N N . GLY A 1 91 ? 12.445 10.949 -11.884 1.00 96.50 91 GLY A N 1
ATOM 667 C CA . GLY A 1 91 ? 12.742 11.626 -10.620 1.00 96.50 91 GLY A CA 1
ATOM 668 C C . GLY A 1 91 ? 11.855 11.206 -9.441 1.00 96.50 91 GLY A C 1
ATOM 669 O O . GLY A 1 91 ? 11.407 10.061 -9.333 1.00 96.50 91 GLY A O 1
ATOM 670 N N . ASP A 1 92 ? 11.588 12.162 -8.550 1.00 97.12 92 ASP A N 1
ATOM 671 C CA . ASP A 1 92 ? 10.801 11.944 -7.329 1.00 97.12 92 ASP A CA 1
ATOM 672 C C . ASP A 1 92 ? 9.349 11.537 -7.614 1.00 97.12 92 ASP A C 1
ATOM 674 O O . ASP A 1 92 ? 8.734 10.803 -6.832 1.00 97.12 92 ASP A O 1
ATOM 678 N N . GLN A 1 93 ? 8.795 11.976 -8.748 1.00 96.06 93 GLN A N 1
ATOM 679 C CA . GLN A 1 93 ? 7.450 11.593 -9.166 1.00 96.06 93 GLN A CA 1
ATOM 680 C C . GLN A 1 93 ? 7.401 10.104 -9.511 1.00 96.06 93 GLN A C 1
ATOM 682 O O . GLN A 1 93 ? 6.547 9.400 -8.972 1.00 96.06 93 GLN A O 1
ATOM 687 N N . GLY A 1 94 ? 8.355 9.605 -10.303 1.00 97.38 94 GLY A N 1
ATOM 688 C CA . GLY A 1 94 ? 8.474 8.180 -10.614 1.00 97.38 94 GLY A CA 1
ATOM 689 C C . GLY A 1 94 ? 8.715 7.320 -9.376 1.00 97.38 94 GLY A C 1
ATOM 690 O O . GLY A 1 94 ? 8.054 6.295 -9.194 1.00 97.38 94 GLY A O 1
ATOM 691 N N . ILE A 1 95 ? 9.579 7.775 -8.462 1.00 97.94 95 ILE A N 1
ATOM 692 C CA . ILE A 1 95 ? 9.798 7.105 -7.171 1.00 97.94 95 ILE A CA 1
ATOM 693 C C . ILE A 1 95 ? 8.479 6.993 -6.392 1.00 97.94 95 ILE A C 1
ATOM 695 O O . ILE A 1 95 ? 8.161 5.923 -5.867 1.00 97.94 95 ILE A O 1
ATOM 699 N N . SER A 1 96 ? 7.685 8.065 -6.353 1.00 96.62 96 SER A N 1
ATOM 700 C CA . SER A 1 96 ? 6.386 8.089 -5.671 1.00 96.62 96 SER A CA 1
ATOM 701 C C . SER A 1 96 ? 5.353 7.177 -6.347 1.00 96.62 96 SER A C 1
ATOM 703 O O . SER A 1 96 ? 4.574 6.512 -5.663 1.00 96.62 96 SER A O 1
ATOM 705 N N . GLN A 1 97 ? 5.360 7.073 -7.681 1.00 97.81 97 GLN A N 1
ATOM 706 C CA . GLN A 1 97 ? 4.472 6.151 -8.400 1.00 97.81 97 GLN A CA 1
ATOM 707 C C . GLN A 1 97 ? 4.796 4.685 -8.098 1.00 97.81 97 GLN A C 1
ATOM 709 O O . GLN A 1 97 ? 3.881 3.892 -7.859 1.00 97.81 97 GLN A O 1
ATOM 714 N N . ALA A 1 98 ? 6.077 4.324 -8.014 1.00 97.94 98 ALA A N 1
ATOM 715 C CA . ALA A 1 98 ? 6.482 2.996 -7.563 1.00 97.94 98 ALA A CA 1
ATOM 716 C C . ALA A 1 98 ? 6.054 2.721 -6.107 1.00 97.94 98 ALA A C 1
ATOM 718 O O . ALA A 1 98 ? 5.646 1.605 -5.783 1.00 97.94 98 ALA A O 1
ATOM 719 N N . GLN A 1 99 ? 6.031 3.733 -5.232 1.00 97.88 99 GLN A N 1
ATOM 720 C CA . GLN A 1 99 ? 5.532 3.574 -3.859 1.00 97.88 99 GLN A CA 1
ATOM 721 C C . GLN A 1 99 ? 4.033 3.254 -3.786 1.00 97.88 99 GLN A C 1
ATOM 723 O O . GLN A 1 99 ? 3.622 2.567 -2.851 1.00 97.88 99 GLN A O 1
ATOM 728 N N . HIS A 1 100 ? 3.217 3.663 -4.766 1.00 97.19 100 HIS A N 1
ATOM 729 C CA . HIS A 1 100 ? 1.824 3.203 -4.851 1.00 97.19 100 HIS A CA 1
ATOM 730 C C . HIS A 1 100 ? 1.722 1.689 -5.062 1.00 97.19 100 HIS A C 1
ATOM 732 O O . HIS A 1 100 ? 0.809 1.059 -4.534 1.00 97.19 100 HIS A O 1
ATOM 738 N N . LEU A 1 101 ? 2.665 1.105 -5.805 1.00 98.38 101 LEU A N 1
ATOM 739 C CA . LEU A 1 101 ? 2.690 -0.324 -6.114 1.00 98.38 101 LEU A CA 1
ATOM 740 C C . LEU A 1 101 ? 3.244 -1.151 -4.947 1.00 98.38 101 LEU A C 1
ATOM 742 O O . LEU A 1 101 ? 2.684 -2.185 -4.602 1.00 98.38 101 LEU A O 1
ATOM 746 N N . LEU A 1 102 ? 4.329 -0.682 -4.330 1.00 98.62 102 LEU A N 1
ATOM 747 C CA . LEU A 1 102 ? 5.052 -1.392 -3.266 1.00 98.62 102 LEU A CA 1
ATOM 748 C C . LEU A 1 102 ? 4.416 -1.203 -1.885 1.00 98.62 102 LEU A C 1
ATOM 750 O O . LEU A 1 102 ? 4.474 -2.071 -1.012 1.00 98.62 102 LEU A O 1
ATOM 754 N N . GLY A 1 103 ? 3.827 -0.031 -1.669 1.00 98.50 103 GLY A N 1
ATOM 755 C CA . GLY A 1 103 ? 3.415 0.429 -0.357 1.00 98.50 103 GLY A CA 1
ATOM 756 C C . GLY A 1 103 ? 2.362 -0.427 0.355 1.00 98.50 103 GLY A C 1
ATOM 757 O O . GLY A 1 103 ? 2.485 -0.545 1.572 1.00 98.50 103 GLY A O 1
ATOM 758 N N . PRO A 1 104 ? 1.383 -1.074 -0.314 1.00 98.75 104 PRO A N 1
ATOM 759 C CA . PRO A 1 104 ? 0.457 -1.984 0.362 1.00 98.75 104 PRO A CA 1
ATOM 760 C C . PRO A 1 104 ? 1.170 -3.060 1.190 1.00 98.75 104 PRO A C 1
ATOM 762 O O . PRO A 1 104 ? 0.817 -3.276 2.347 1.00 98.75 104 PRO A O 1
ATOM 765 N N . VAL A 1 105 ? 2.224 -3.669 0.638 1.00 98.75 105 VAL A N 1
ATOM 766 C CA . VAL A 1 105 ? 3.018 -4.701 1.322 1.00 98.75 105 VAL A CA 1
ATOM 767 C C . VAL A 1 105 ? 3.919 -4.088 2.383 1.00 98.75 105 VAL A C 1
ATOM 769 O O . VAL A 1 105 ? 3.924 -4.551 3.520 1.00 98.75 105 VAL A O 1
ATOM 772 N N . VAL A 1 106 ? 4.647 -3.019 2.044 1.00 98.75 106 VAL A N 1
ATOM 773 C CA . VAL A 1 106 ? 5.581 -2.368 2.978 1.00 98.75 106 VAL A CA 1
ATOM 774 C C . VAL A 1 106 ? 4.857 -1.892 4.236 1.00 98.75 106 VAL A C 1
ATOM 776 O O . VAL A 1 106 ? 5.307 -2.136 5.354 1.00 98.75 106 VAL A O 1
ATOM 779 N N . TYR A 1 107 ? 3.706 -1.240 4.080 1.00 98.81 107 TYR A N 1
ATOM 780 C CA . TYR A 1 107 ? 2.929 -0.773 5.219 1.00 98.81 107 TYR A CA 1
ATOM 781 C C . TYR A 1 107 ? 2.230 -1.911 5.972 1.00 98.81 107 TYR A C 1
ATOM 783 O O . TYR A 1 107 ? 2.090 -1.806 7.188 1.00 98.81 107 TYR A O 1
ATOM 791 N N . ALA A 1 108 ? 1.841 -3.003 5.305 1.00 98.81 108 ALA A N 1
ATOM 792 C CA . ALA A 1 108 ? 1.332 -4.186 5.996 1.00 98.81 108 ALA A CA 1
ATOM 793 C C . ALA A 1 108 ? 2.419 -4.836 6.870 1.00 98.81 108 ALA A C 1
ATOM 795 O O . ALA A 1 108 ? 2.162 -5.130 8.035 1.00 98.81 108 ALA A O 1
ATOM 796 N N . ALA A 1 109 ? 3.646 -4.966 6.356 1.00 98.69 109 ALA A N 1
ATOM 797 C CA . ALA A 1 109 ? 4.793 -5.467 7.111 1.00 98.69 109 ALA A CA 1
ATOM 798 C C . ALA A 1 109 ? 5.091 -4.588 8.336 1.00 98.69 109 ALA A C 1
ATOM 800 O O . ALA A 1 109 ? 5.233 -5.102 9.443 1.00 98.69 109 ALA A O 1
ATOM 801 N N . MET A 1 110 ? 5.089 -3.259 8.168 1.00 98.56 110 MET A N 1
ATOM 802 C CA . MET A 1 110 ? 5.260 -2.305 9.275 1.00 98.56 110 MET A CA 1
ATOM 803 C C . MET A 1 110 ? 4.149 -2.411 10.329 1.00 98.56 110 MET A C 1
ATOM 805 O O . MET A 1 110 ? 4.426 -2.303 11.517 1.00 98.56 110 MET A O 1
ATOM 809 N N . ALA A 1 111 ? 2.896 -2.610 9.913 1.00 98.38 111 ALA A N 1
ATOM 810 C CA . ALA A 1 111 ? 1.767 -2.746 10.833 1.00 98.38 111 ALA A CA 1
ATOM 811 C C . ALA A 1 111 ? 1.811 -4.050 11.644 1.00 98.38 111 ALA A C 1
ATOM 813 O O . ALA A 1 111 ? 1.352 -4.083 12.783 1.00 98.38 111 ALA A O 1
ATOM 814 N N . LEU A 1 112 ? 2.341 -5.117 11.044 1.00 98.06 112 LEU A N 1
ATOM 815 C CA . LEU A 1 112 ? 2.421 -6.450 11.639 1.00 98.06 112 LEU A CA 1
ATOM 816 C C . LEU A 1 112 ? 3.744 -6.712 12.372 1.00 98.06 112 LEU A C 1
ATOM 818 O O . LEU A 1 112 ? 3.817 -7.659 13.147 1.00 98.06 112 LEU A O 1
ATOM 822 N N . GLY A 1 113 ? 4.781 -5.905 12.127 1.00 96.94 113 GLY A N 1
ATOM 823 C CA . GLY A 1 113 ? 6.143 -6.200 12.579 1.00 96.94 113 GLY A CA 1
ATOM 824 C C . GLY A 1 113 ? 6.745 -7.436 11.898 1.00 96.94 113 GLY A C 1
ATOM 825 O O . GLY A 1 113 ? 7.558 -8.125 12.504 1.00 96.94 113 GLY A O 1
ATOM 826 N N . ALA A 1 114 ? 6.320 -7.734 10.665 1.00 94.56 114 ALA A N 1
ATOM 827 C CA . ALA A 1 114 ? 6.591 -8.989 9.961 1.00 94.56 114 ALA A CA 1
ATOM 828 C C . ALA A 1 114 ? 7.339 -8.730 8.641 1.00 94.56 114 ALA A C 1
ATOM 830 O O . ALA A 1 114 ? 6.725 -8.478 7.603 1.00 94.56 114 ALA A O 1
ATOM 831 N N . GLU A 1 115 ? 8.676 -8.730 8.676 1.00 89.88 115 GLU A N 1
ATOM 832 C CA . GLU A 1 115 ? 9.495 -8.500 7.473 1.00 89.88 115 GLU A CA 1
ATOM 833 C C . GLU A 1 115 ? 9.477 -9.669 6.481 1.00 89.88 115 GLU A C 1
ATOM 835 O O . GLU A 1 115 ? 9.657 -9.444 5.286 1.00 89.88 115 GLU A O 1
ATOM 840 N N . ASP A 1 116 ? 9.225 -10.890 6.953 1.00 92.62 116 ASP A N 1
ATOM 841 C CA . ASP A 1 116 ? 9.047 -12.105 6.143 1.00 92.62 116 ASP A CA 1
ATOM 842 C C . ASP A 1 116 ? 7.863 -11.992 5.167 1.00 92.62 116 ASP A C 1
ATOM 844 O O . ASP A 1 116 ? 7.786 -12.703 4.162 1.00 92.62 116 ASP A O 1
ATOM 848 N N . LEU A 1 117 ? 6.957 -11.040 5.414 1.00 96.69 117 LEU A N 1
ATOM 849 C CA . LEU A 1 117 ? 5.886 -10.689 4.493 1.00 96.69 117 LEU A CA 1
ATOM 850 C C . LEU A 1 117 ? 6.420 -10.216 3.131 1.00 96.69 117 LEU A C 1
ATOM 852 O O . LEU A 1 117 ? 5.753 -10.428 2.121 1.00 96.69 117 LEU A O 1
ATOM 856 N N . LEU A 1 118 ? 7.612 -9.605 3.084 1.00 97.75 118 LEU A N 1
ATOM 857 C CA . LEU A 1 118 ? 8.242 -9.194 1.825 1.00 97.75 118 LEU A CA 1
ATOM 858 C C . LEU A 1 118 ? 8.663 -10.408 0.994 1.00 97.75 118 LEU A C 1
ATOM 860 O O . LEU A 1 118 ? 8.497 -10.381 -0.220 1.00 97.75 118 LEU A O 1
ATOM 864 N N . ASP A 1 119 ? 9.163 -11.471 1.624 1.00 96.62 119 ASP A N 1
ATOM 865 C CA . ASP A 1 119 ? 9.608 -12.670 0.908 1.00 96.62 119 ASP A CA 1
ATOM 866 C C . ASP A 1 119 ? 8.416 -13.398 0.276 1.00 96.62 119 ASP A C 1
ATOM 868 O O . ASP A 1 119 ? 8.469 -13.796 -0.889 1.00 96.62 119 ASP A O 1
ATOM 872 N N . GLN A 1 120 ? 7.298 -13.482 1.006 1.00 97.25 120 GLN A N 1
ATOM 873 C CA . GLN A 1 120 ? 6.029 -13.980 0.464 1.00 97.25 120 GLN A CA 1
ATOM 874 C C . GLN A 1 120 ? 5.562 -13.121 -0.717 1.00 97.25 120 GLN A C 1
ATOM 876 O O . GLN A 1 120 ? 5.212 -13.657 -1.767 1.00 97.25 120 GLN A O 1
ATOM 881 N N . ALA A 1 121 ? 5.632 -11.796 -0.561 1.00 97.88 121 ALA A N 1
ATOM 882 C CA . ALA A 1 121 ? 5.204 -10.837 -1.573 1.00 97.88 121 ALA A CA 1
ATOM 883 C C . ALA A 1 121 ? 6.049 -10.893 -2.846 1.00 97.88 121 ALA A C 1
ATOM 885 O O . ALA A 1 121 ? 5.533 -10.644 -3.931 1.00 97.88 121 ALA A O 1
ATOM 886 N N . VAL A 1 122 ? 7.336 -11.220 -2.728 1.00 98.06 122 VAL A N 1
ATOM 887 C CA . VAL A 1 122 ? 8.224 -11.468 -3.869 1.00 98.06 122 VAL A CA 1
ATOM 888 C C . VAL A 1 122 ? 7.878 -12.791 -4.547 1.00 98.06 122 VAL A C 1
ATOM 890 O O . VAL A 1 122 ? 7.839 -12.844 -5.774 1.00 98.06 122 VAL A O 1
ATOM 893 N N . ALA A 1 123 ? 7.608 -13.843 -3.771 1.00 96.56 123 ALA A N 1
ATOM 894 C CA . ALA A 1 123 ? 7.319 -15.174 -4.297 1.00 96.56 123 ALA A CA 1
ATOM 895 C C . ALA A 1 123 ? 6.008 -15.241 -5.102 1.00 96.56 123 ALA A C 1
ATOM 897 O O . ALA A 1 123 ? 5.932 -15.991 -6.073 1.00 96.56 123 ALA A O 1
ATOM 898 N N . ASP A 1 124 ? 4.992 -14.463 -4.719 1.00 96.88 124 ASP A N 1
ATOM 899 C CA . ASP A 1 124 ? 3.675 -14.446 -5.370 1.00 96.88 124 ASP A CA 1
ATOM 900 C C . ASP A 1 124 ? 3.385 -13.176 -6.192 1.00 96.88 124 ASP A C 1
ATOM 902 O O . ASP A 1 124 ? 2.256 -12.973 -6.655 1.00 96.88 124 ASP A O 1
ATOM 906 N N . ALA A 1 125 ? 4.396 -12.325 -6.403 1.00 97.88 125 ALA A N 1
ATOM 907 C CA . ALA A 1 125 ? 4.253 -11.097 -7.172 1.00 97.88 125 ALA A CA 1
ATOM 908 C C . ALA A 1 125 ? 3.753 -11.379 -8.600 1.00 97.88 125 ALA A C 1
ATOM 910 O O . ALA A 1 125 ? 4.368 -12.156 -9.338 1.00 97.88 125 ALA A O 1
ATOM 911 N N . PRO A 1 126 ? 2.683 -10.704 -9.064 1.00 97.12 126 PRO A N 1
ATOM 912 C CA . PRO A 1 126 ? 2.230 -10.870 -10.436 1.00 97.12 126 PRO A CA 1
ATOM 913 C C . PRO A 1 126 ? 3.270 -10.287 -11.411 1.00 97.12 126 PRO A C 1
ATOM 915 O O . PRO A 1 126 ? 3.787 -9.194 -11.158 1.00 97.12 126 PRO A O 1
ATOM 918 N N . PRO A 1 127 ? 3.531 -10.916 -12.574 1.00 96.06 127 PRO A N 1
ATOM 919 C CA . PRO A 1 127 ? 4.493 -10.402 -13.555 1.00 96.06 127 PRO A CA 1
ATOM 920 C C . PRO A 1 127 ? 4.217 -8.957 -13.999 1.00 96.06 127 PRO A C 1
ATOM 922 O O . PRO A 1 127 ? 5.138 -8.204 -14.315 1.00 96.06 127 PRO A O 1
ATOM 925 N N . GLU A 1 128 ? 2.950 -8.527 -14.006 1.00 96.19 128 GLU A N 1
ATOM 926 C CA . GLU A 1 128 ? 2.583 -7.143 -14.306 1.00 96.19 128 GLU A CA 1
ATOM 927 C C . GLU A 1 128 ? 3.121 -6.133 -13.291 1.00 96.19 128 GLU A C 1
ATOM 929 O O . GLU A 1 128 ? 3.399 -5.003 -13.684 1.00 96.19 128 GLU A O 1
ATOM 934 N N . LEU A 1 129 ? 3.273 -6.504 -12.015 1.00 97.75 129 LEU A N 1
ATOM 935 C CA . LEU A 1 129 ? 3.885 -5.631 -11.010 1.00 97.75 129 LEU A CA 1
ATOM 936 C C . LEU A 1 129 ? 5.333 -5.329 -11.391 1.00 97.75 129 LEU A C 1
ATOM 938 O O . LEU A 1 129 ? 5.726 -4.168 -11.432 1.00 97.75 129 LEU A O 1
ATOM 942 N N . ILE A 1 130 ? 6.096 -6.367 -11.729 1.00 97.12 130 ILE A N 1
ATOM 943 C CA . ILE A 1 130 ? 7.501 -6.250 -12.121 1.00 97.12 130 ILE A CA 1
ATOM 944 C C . ILE A 1 130 ? 7.626 -5.365 -13.366 1.00 97.12 130 ILE A C 1
ATOM 946 O O . ILE A 1 130 ? 8.387 -4.401 -13.363 1.00 97.12 130 ILE A O 1
ATOM 950 N N . ARG A 1 131 ? 6.818 -5.627 -14.404 1.00 96.25 131 ARG A N 1
ATOM 951 C CA . ARG A 1 131 ? 6.800 -4.810 -15.631 1.00 96.25 131 ARG A CA 1
ATOM 952 C C . ARG A 1 131 ? 6.513 -3.336 -15.349 1.00 96.25 131 ARG A C 1
ATOM 954 O O . ARG A 1 131 ? 7.127 -2.480 -15.970 1.00 96.25 131 ARG A O 1
ATOM 961 N N . LEU A 1 132 ? 5.599 -3.041 -14.424 1.00 97.06 132 LEU A N 1
ATOM 962 C CA . LEU A 1 132 ? 5.291 -1.669 -14.022 1.00 97.06 132 LEU A CA 1
ATOM 963 C C . LEU A 1 132 ? 6.432 -1.030 -13.231 1.00 97.06 132 LEU A C 1
ATOM 965 O O . LEU A 1 132 ? 6.768 0.117 -13.496 1.00 97.06 132 LEU A O 1
ATOM 969 N N . LEU A 1 133 ? 7.048 -1.751 -12.291 1.00 97.44 133 LEU A N 1
ATOM 970 C CA . LEU A 1 133 ? 8.182 -1.238 -11.516 1.00 97.44 133 LEU A CA 1
ATOM 971 C C . LEU A 1 133 ? 9.364 -0.864 -12.412 1.00 97.44 133 LEU A C 1
ATOM 973 O O . LEU A 1 133 ? 10.008 0.153 -12.166 1.00 97.44 133 LEU A O 1
ATOM 977 N N . LEU A 1 134 ? 9.611 -1.632 -13.475 1.00 96.75 134 LEU A N 1
ATOM 978 C CA . LEU A 1 134 ? 10.668 -1.348 -14.449 1.00 96.75 134 LEU A CA 1
ATOM 979 C C . LEU A 1 134 ? 10.459 -0.040 -15.234 1.00 96.75 134 LEU A C 1
ATOM 981 O O . LEU A 1 134 ? 11.419 0.453 -15.815 1.00 96.75 134 LEU A O 1
ATOM 985 N N . LEU A 1 135 ? 9.257 0.549 -15.214 1.00 97.00 135 LEU A N 1
ATOM 986 C CA . LEU A 1 135 ? 9.006 1.881 -15.781 1.00 97.00 135 LEU A CA 1
ATOM 987 C C . LEU A 1 135 ? 9.499 3.015 -14.875 1.00 97.00 135 LEU A C 1
ATOM 989 O O . LEU A 1 135 ? 9.659 4.136 -15.341 1.00 97.00 135 LEU A O 1
ATOM 993 N N . PHE A 1 136 ? 9.697 2.750 -13.584 1.00 98.00 136 PHE A N 1
ATOM 994 C CA . PHE A 1 136 ? 10.005 3.763 -12.579 1.00 98.00 136 PHE A CA 1
ATOM 995 C C . PHE A 1 136 ? 11.445 3.633 -12.066 1.00 98.00 136 PHE A C 1
ATOM 997 O O . PHE A 1 136 ? 12.007 2.527 -12.086 1.00 98.00 136 PHE A O 1
ATOM 1004 N N . PRO A 1 137 ? 12.031 4.718 -11.520 1.00 98.00 137 PRO A N 1
ATOM 1005 C CA . PRO A 1 137 ? 13.338 4.662 -10.890 1.00 98.00 137 PRO A CA 1
ATOM 1006 C C . PRO A 1 137 ? 13.302 3.701 -9.692 1.00 98.00 137 PRO A C 1
ATOM 1008 O O . PRO A 1 137 ? 12.258 3.568 -9.038 1.00 98.00 137 PRO A O 1
ATOM 1011 N N . PRO A 1 138 ? 14.423 3.028 -9.383 1.00 97.81 138 PRO A N 1
ATOM 1012 C CA . PRO A 1 138 ? 14.505 2.177 -8.206 1.00 97.81 138 PRO A CA 1
ATOM 1013 C C . PRO A 1 138 ? 14.265 2.992 -6.932 1.00 97.81 138 PRO A C 1
ATOM 1015 O O . PRO A 1 138 ? 14.584 4.183 -6.863 1.00 97.81 138 PRO A O 1
ATOM 1018 N N . GLN A 1 139 ? 13.712 2.349 -5.904 1.00 98.19 139 GLN A N 1
ATOM 1019 C CA . GLN A 1 139 ? 13.489 3.015 -4.626 1.00 98.19 139 GLN A CA 1
ATOM 1020 C C . GLN A 1 139 ? 14.828 3.442 -4.009 1.00 98.19 139 GLN A C 1
ATOM 1022 O O . GLN A 1 139 ? 15.733 2.611 -3.862 1.00 98.19 139 GLN A O 1
ATOM 1027 N N . PRO A 1 140 ? 14.974 4.719 -3.613 1.00 95.75 140 PRO A N 1
ATOM 1028 C CA . PRO A 1 140 ? 16.196 5.175 -2.980 1.00 95.75 140 PRO A CA 1
ATOM 1029 C C . PRO A 1 140 ? 16.350 4.513 -1.608 1.00 95.75 140 PRO A C 1
ATOM 1031 O O . PRO A 1 140 ? 15.379 4.317 -0.873 1.00 95.75 140 PRO A O 1
ATOM 1034 N N . GLY A 1 141 ? 17.593 4.216 -1.233 1.00 89.50 141 GLY A N 1
ATOM 1035 C CA . GLY A 1 141 ? 17.902 3.781 0.124 1.00 89.50 141 GLY A CA 1
ATOM 1036 C C . GLY A 1 141 ? 17.619 4.868 1.165 1.00 89.50 141 GLY A C 1
ATOM 1037 O O . GLY A 1 141 ? 17.417 6.047 0.863 1.00 89.50 141 GLY A O 1
ATOM 1038 N N . GLY A 1 142 ? 17.617 4.484 2.439 1.00 91.62 142 GLY A N 1
ATOM 1039 C CA . GLY A 1 142 ? 17.416 5.438 3.521 1.00 91.62 142 GLY A CA 1
ATOM 1040 C C . GLY A 1 142 ? 17.700 4.867 4.900 1.00 91.62 142 GLY A C 1
ATOM 1041 O O . G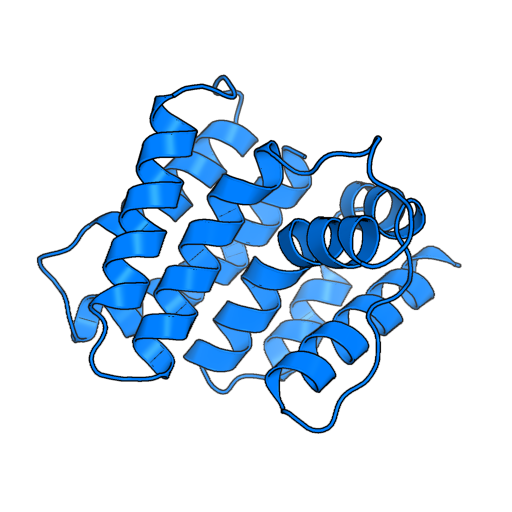LY A 1 142 ? 17.861 3.666 5.077 1.00 91.62 142 GLY A O 1
ATOM 1042 N N . ARG A 1 143 ? 17.755 5.760 5.894 1.00 94.50 143 ARG A N 1
ATOM 1043 C CA . ARG A 1 143 ? 18.101 5.413 7.284 1.00 94.50 143 ARG A CA 1
ATOM 1044 C C . ARG A 1 143 ? 16.916 4.928 8.121 1.00 94.50 143 ARG A C 1
ATOM 1046 O O . ARG A 1 143 ? 17.112 4.413 9.210 1.00 94.50 143 ARG A O 1
ATOM 1053 N N . THR A 1 144 ? 15.691 5.141 7.649 1.00 96.94 144 THR A N 1
ATOM 1054 C CA . THR A 1 144 ? 14.466 4.735 8.355 1.00 96.94 144 THR A CA 1
ATOM 1055 C C . THR A 1 144 ? 14.034 3.345 7.907 1.00 96.94 144 THR A C 1
ATOM 1057 O O . THR A 1 144 ? 14.069 3.094 6.700 1.00 96.94 144 THR A O 1
ATOM 1060 N N . GLN A 1 145 ? 13.494 2.533 8.820 1.00 96.50 145 GLN A N 1
ATOM 1061 C CA . GLN A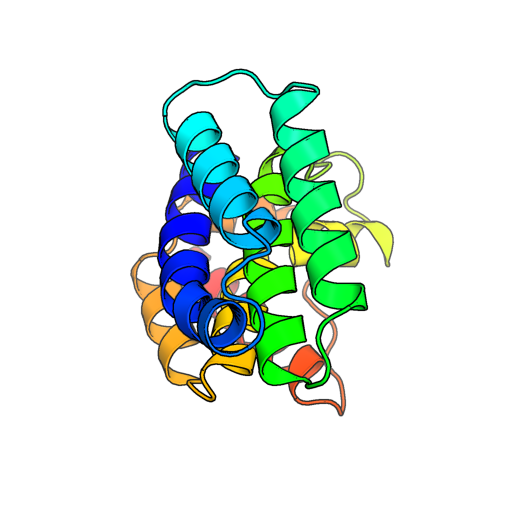 1 145 ? 12.957 1.198 8.512 1.00 96.50 145 GLN A CA 1
ATOM 1062 C C . GLN A 1 145 ? 12.003 1.214 7.307 1.00 96.50 145 GLN A C 1
ATOM 1064 O O . GLN A 1 145 ? 12.145 0.413 6.393 1.00 96.50 145 GLN A O 1
ATOM 1069 N N . LEU A 1 146 ? 11.105 2.204 7.231 1.00 97.38 146 LEU A N 1
ATOM 1070 C CA . LEU A 1 146 ? 10.180 2.360 6.103 1.00 97.38 146 LEU A CA 1
ATOM 1071 C C . LEU A 1 146 ? 10.903 2.426 4.743 1.00 97.38 146 LEU A C 1
ATOM 1073 O O . LEU A 1 146 ? 10.568 1.686 3.823 1.00 97.38 146 LEU A O 1
ATOM 1077 N N . LYS A 1 147 ? 11.910 3.302 4.620 1.00 97.56 147 LYS A N 1
ATOM 1078 C CA . LYS A 1 147 ? 12.717 3.448 3.394 1.00 97.56 147 LYS A CA 1
ATOM 1079 C C . LYS A 1 147 ? 13.513 2.178 3.082 1.00 97.56 147 LYS A C 1
ATOM 1081 O O . LYS A 1 147 ? 13.604 1.800 1.921 1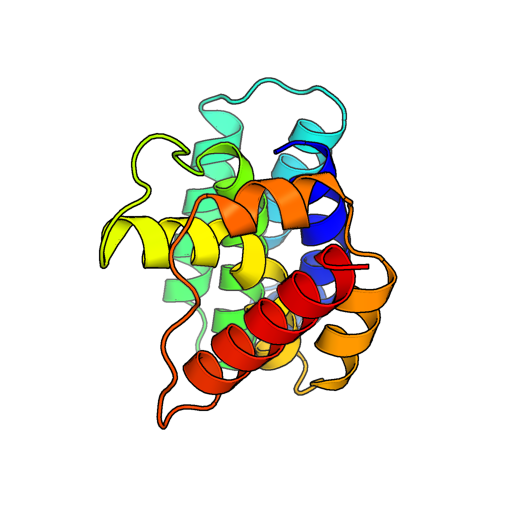.00 97.56 147 LYS A O 1
ATOM 1086 N N . GLN A 1 148 ? 14.045 1.511 4.106 1.00 97.81 148 GLN A N 1
ATOM 1087 C CA . GLN A 1 148 ? 14.770 0.249 3.943 1.00 97.81 148 GLN A CA 1
ATOM 1088 C C . GLN A 1 148 ? 13.859 -0.862 3.408 1.00 97.81 148 GLN A C 1
ATOM 1090 O O . GLN A 1 148 ? 14.259 -1.578 2.498 1.00 97.81 148 GLN A O 1
ATOM 1095 N N . LEU A 1 149 ? 12.618 -0.969 3.895 1.00 98.19 149 LEU A N 1
ATOM 1096 C CA . LEU A 1 149 ? 11.651 -1.949 3.391 1.00 98.19 149 LEU A CA 1
ATOM 1097 C C . LEU A 1 149 ? 11.206 -1.654 1.955 1.00 98.19 149 LEU A C 1
ATOM 1099 O O . LEU A 1 149 ? 11.111 -2.584 1.157 1.00 98.19 149 LEU A O 1
ATOM 1103 N N . PHE A 1 150 ? 10.987 -0.383 1.597 1.00 98.56 150 PHE A N 1
ATOM 1104 C CA . PHE A 1 150 ? 10.733 -0.004 0.201 1.00 98.56 150 PHE A CA 1
ATOM 1105 C C . PHE A 1 150 ? 11.889 -0.412 -0.716 1.00 98.56 150 PHE A C 1
ATOM 1107 O O . PHE A 1 150 ? 11.651 -1.038 -1.745 1.00 98.56 150 PHE A O 1
ATOM 1114 N N . GLN A 1 151 ? 13.128 -0.104 -0.324 1.00 98.19 151 GLN A N 1
ATOM 1115 C CA . GLN A 1 151 ? 14.322 -0.482 -1.079 1.00 98.19 151 GLN A CA 1
ATOM 1116 C C . GLN A 1 151 ? 14.468 -2.008 -1.196 1.00 98.19 151 GLN A C 1
ATOM 1118 O O . GLN A 1 151 ? 14.715 -2.514 -2.288 1.00 98.19 151 GLN A O 1
ATOM 1123 N N . LYS A 1 152 ? 14.300 -2.743 -0.088 1.00 97.88 152 LYS A N 1
ATOM 1124 C CA . LYS A 1 152 ? 14.424 -4.209 -0.035 1.00 97.88 152 LYS A CA 1
ATOM 1125 C C . LYS A 1 152 ? 13.410 -4.886 -0.957 1.00 97.88 152 LYS A C 1
ATOM 1127 O O . LYS A 1 152 ? 13.799 -5.726 -1.765 1.00 97.88 152 LYS A O 1
ATOM 1132 N N . LEU A 1 153 ? 12.136 -4.499 -0.866 1.00 98.50 153 LEU A N 1
ATOM 1133 C CA . LEU A 1 153 ? 11.079 -5.073 -1.698 1.00 98.50 153 LEU A CA 1
ATOM 1134 C C . LEU A 1 153 ? 11.285 -4.745 -3.184 1.00 98.50 153 LEU A C 1
ATOM 1136 O O . LEU A 1 153 ? 11.200 -5.639 -4.021 1.00 98.50 153 LEU A O 1
ATOM 1140 N N . ASP A 1 154 ? 11.593 -3.487 -3.515 1.00 98.56 154 ASP A N 1
ATOM 1141 C CA . ASP A 1 154 ? 11.832 -3.059 -4.900 1.00 98.56 154 ASP A CA 1
ATOM 1142 C C . ASP A 1 154 ? 13.006 -3.817 -5.537 1.00 98.56 154 ASP A C 1
ATOM 1144 O O . ASP A 1 154 ? 12.873 -4.369 -6.630 1.00 98.56 154 ASP A O 1
ATOM 1148 N N . ALA A 1 155 ? 14.137 -3.915 -4.830 1.00 97.94 155 ALA A N 1
ATOM 1149 C CA . ALA A 1 155 ? 15.316 -4.627 -5.313 1.00 97.94 155 ALA A CA 1
ATOM 1150 C C . ALA A 1 155 ? 15.037 -6.123 -5.541 1.00 97.94 155 ALA A C 1
ATOM 1152 O O . ALA A 1 155 ? 15.419 -6.667 -6.579 1.00 97.94 155 ALA A O 1
ATOM 1153 N N . ALA A 1 156 ? 14.340 -6.781 -4.609 1.00 97.62 156 ALA A N 1
ATOM 1154 C CA . ALA A 1 156 ? 14.011 -8.200 -4.721 1.00 97.62 156 ALA A CA 1
ATOM 1155 C C . ALA A 1 156 ? 13.070 -8.490 -5.905 1.00 97.62 156 ALA A C 1
ATOM 1157 O O . ALA A 1 156 ? 13.325 -9.411 -6.683 1.00 97.62 156 ALA A O 1
ATOM 1158 N N . LEU A 1 157 ? 12.034 -7.667 -6.102 1.00 97.56 157 LEU A N 1
ATOM 1159 C CA . LEU A 1 157 ? 11.103 -7.802 -7.229 1.00 97.56 157 LEU A CA 1
ATOM 1160 C C . LEU A 1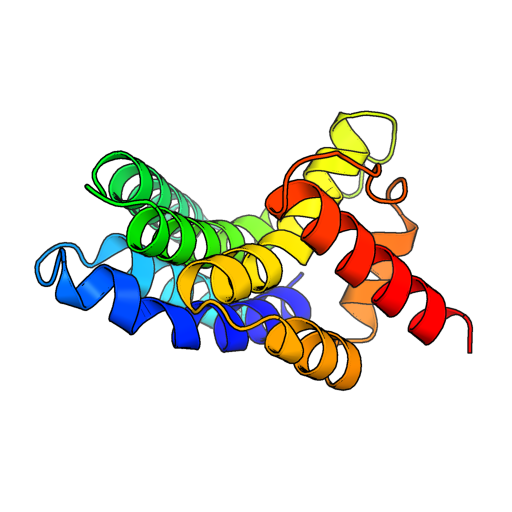 157 ? 11.796 -7.587 -8.582 1.00 97.56 157 LEU A C 1
ATOM 1162 O O . LEU A 1 157 ? 11.550 -8.331 -9.532 1.00 97.56 157 LEU A O 1
ATOM 1166 N N . ARG A 1 158 ? 12.701 -6.604 -8.673 1.00 97.06 158 ARG A N 1
ATOM 1167 C CA . ARG A 1 158 ? 13.480 -6.347 -9.896 1.00 97.06 158 ARG A CA 1
ATOM 1168 C C . ARG A 1 158 ? 14.457 -7.481 -10.208 1.00 97.06 158 ARG A C 1
ATOM 1170 O O . ARG A 1 158 ? 14.588 -7.856 -11.369 1.00 97.06 158 ARG A O 1
ATOM 1177 N N . ALA A 1 159 ? 15.096 -8.063 -9.193 1.00 93.44 159 ALA A N 1
ATOM 1178 C CA . ALA A 1 159 ? 16.004 -9.198 -9.369 1.00 93.44 159 ALA A CA 1
ATOM 1179 C C . ALA A 1 159 ? 15.279 -10.491 -9.792 1.00 93.44 159 ALA A C 1
ATOM 1181 O O . ALA A 1 159 ? 15.846 -11.302 -10.525 1.00 93.44 159 ALA A O 1
ATOM 1182 N N . GLY A 1 160 ? 14.031 -10.690 -9.351 1.00 78.56 160 GLY A N 1
ATOM 1183 C CA . GLY A 1 160 ? 13.185 -11.805 -9.791 1.00 78.56 160 GLY A CA 1
ATOM 1184 C C . GLY A 1 160 ? 12.708 -11.672 -11.241 1.00 78.56 160 GLY A C 1
ATOM 1185 O O . GLY A 1 160 ? 12.559 -12.677 -11.926 1.00 78.56 160 GLY A O 1
ATOM 1186 N N . GLY A 1 161 ? 12.526 -10.439 -11.723 1.00 63.75 161 GLY A N 1
ATOM 1187 C CA . GLY A 1 161 ? 12.110 -10.131 -13.095 1.00 63.75 161 GLY A CA 1
ATOM 1188 C C . GLY A 1 161 ? 13.204 -10.178 -14.160 1.00 63.75 161 GLY A C 1
ATOM 1189 O O . GLY A 1 161 ? 12.891 -10.137 -15.346 1.00 63.75 161 GLY A O 1
ATOM 1190 N N . ALA A 1 162 ? 14.472 -10.219 -13.748 1.00 56.97 162 ALA A N 1
ATOM 1191 C CA . ALA A 1 162 ? 15.630 -10.288 -14.639 1.00 56.97 162 ALA A CA 1
ATOM 1192 C C . ALA A 1 162 ? 16.012 -11.731 -15.036 1.00 56.97 162 ALA A C 1
ATOM 1194 O O . ALA A 1 162 ? 17.065 -11.930 -15.641 1.00 56.97 162 ALA A O 1
ATOM 1195 N N . ARG A 1 163 ? 15.197 -12.723 -14.654 1.00 46.22 163 ARG A N 1
ATOM 1196 C CA . ARG A 1 163 ? 15.390 -14.146 -14.962 1.00 46.22 163 ARG A CA 1
ATOM 1197 C C . ARG A 1 163 ? 14.436 -14.620 -16.045 1.00 46.22 163 ARG A C 1
ATOM 1199 O O . ARG A 1 163 ? 13.287 -14.128 -16.067 1.00 46.22 163 ARG A O 1
#

Organism: NCBI:txid2798801

Secondary structure (DSSP, 8-state):
-HHHHHHHHHHHHHHHHHHHTT-TT--HHHHHHHHHHHHHHT--S-HHHHHHHHHHHHHHHH-SSHHHHHHHHHHHHHHHGGG--TT--SHHHHHHHHHHHHHHHHHHHHHHT-TTHHHHHHHT--HHHHHHHTTSPPPPP-SSHHHHHHHHHHHHHHHHHT-

Radius of gyration: 14.45 Å; chains: 1; bounding box: 34×27×36 Å

Foldseek 3Di:
DLVLLCLLLVLLVLLVVLQCVQVVPQCLLVQLSVLLNVSSVPDDLDPSLVVSLVSLCVSLVVDPDLLNVLSSQLSSLSSCLVVQDLPQADDPSLLVSLCSSQSNQLSSCVNVVNLCSLVVSLVPPDLVNLVSLVSHDQQDADDDSSSPSSNVSRVSNPVSNVD

Sequence (163 aa):
MRRVALWAAGYAARALPVFERQHPGDPGPRDAVAAGRAFAEGATRDKALRTAAWAAHKAAGRAPDALAKHAARAAMLTAAVAYTHTDLTEGDQGISQAQHLLGPVVYAAMALGAEDLLDQAVADAPPELIRLLLLFPPQPGGRTQLKQLFQKLDAALRAGGAR